Protein AF-A0A352B5Z0-F1 (afdb_monomer)

Sequence (66 aa):
LLAAAGQTVAVFNQGYDSPRRRDRGVKRVYLTGAGTGYRIVAEQWIQAPQSAAHLASRTGASAPRS

Foldseek 3Di:
DDADPQKDKDKDWDWDDDPVDTFTFIKIFIWHDDPVDIDTPDIDTDTDPDPPVNVCVVVVNDDDDD

Solvent-accessible surface area (backbone atoms only — not comparable to full-atom values): 4282 Å² total; per-residue (Å²): 139,81,83,58,92,85,47,50,75,50,75,46,81,44,79,47,82,54,103,88,46,79,49,53,26,42,38,38,40,35,28,36,81,49,90,98,46,72,39,81,78,48,76,50,78,44,72,47,83,74,52,69,71,61,53,30,69,73,70,73,46,76,74,83,81,129

Secondary structure (DSSP, 8-state):
-PPPTT-EEEEEEEEEEETTEEEEEEEEEEEEEETTEEEEEEEEEEEPPPPHHHHHHHHT-PPPP-

Structure (mmCIF, N/CA/C/O backbone):
data_AF-A0A352B5Z0-F1
#
_entry.id   AF-A0A352B5Z0-F1
#
loop_
_atom_site.group_PDB
_atom_site.id
_atom_site.type_symbol
_atom_site.label_atom_id
_atom_site.label_alt_id
_atom_site.label_comp_id
_atom_site.label_asym_id
_atom_site.label_entity_id
_atom_site.label_seq_id
_atom_site.pdbx_PDB_ins_code
_atom_site.Cartn_x
_atom_site.Cartn_y
_atom_site.Cartn_z
_atom_site.occupancy
_atom_site.B_iso_or_equiv
_atom_site.auth_seq_id
_atom_site.auth_comp_id
_atom_site.auth_asym_id
_atom_site.auth_atom_id
_atom_site.pdbx_PDB_model_num
ATOM 1 N N . LEU A 1 1 ? -1.367 11.155 -1.755 1.00 61.50 1 LEU A N 1
ATOM 2 C CA . LEU A 1 1 ? -2.099 10.864 -0.504 1.00 61.50 1 LEU A CA 1
ATOM 3 C C . LEU A 1 1 ? -1.186 11.140 0.685 1.00 61.50 1 LEU A C 1
ATOM 5 O O . LEU A 1 1 ? -0.050 10.678 0.682 1.00 61.50 1 LEU A O 1
ATOM 9 N N . LEU A 1 2 ? -1.655 11.915 1.662 1.00 71.88 2 LEU A N 1
ATOM 10 C CA . LEU A 1 2 ? -1.002 12.073 2.967 1.00 71.88 2 LEU A CA 1
ATOM 11 C C . LEU A 1 2 ? -1.713 11.160 3.974 1.00 71.88 2 LEU A C 1
ATOM 13 O O . LEU A 1 2 ? -2.887 10.849 3.782 1.00 71.88 2 LEU A O 1
ATOM 17 N N . ALA A 1 3 ? -1.001 10.695 4.999 1.00 76.00 3 ALA A N 1
ATOM 18 C CA . ALA A 1 3 ? -1.608 9.887 6.054 1.00 76.00 3 ALA A CA 1
ATOM 19 C C . ALA A 1 3 ? -2.509 10.753 6.941 1.00 76.00 3 ALA A C 1
ATOM 21 O O . ALA A 1 3 ? -2.159 11.894 7.241 1.00 76.00 3 ALA A O 1
ATOM 22 N N . ALA A 1 4 ? -3.652 10.211 7.358 1.00 80.25 4 ALA A N 1
ATOM 23 C CA . ALA A 1 4 ? -4.512 10.863 8.340 1.00 80.25 4 ALA A CA 1
ATOM 24 C C . ALA A 1 4 ? -3.922 10.742 9.757 1.00 80.25 4 ALA A C 1
ATOM 26 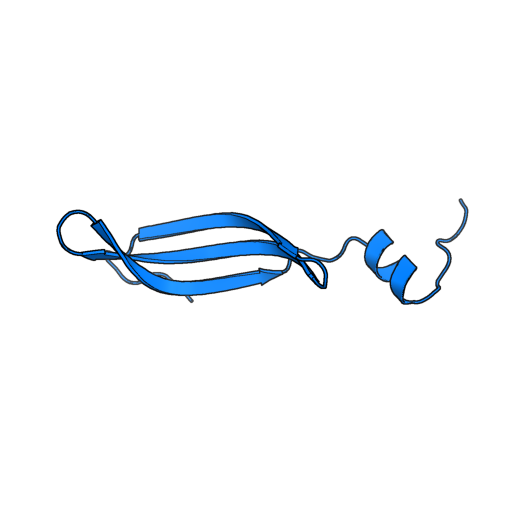O O . ALA A 1 4 ? -3.116 9.850 10.037 1.00 80.25 4 ALA A O 1
ATOM 27 N N . ALA A 1 5 ? -4.343 11.624 10.668 1.00 78.12 5 ALA A N 1
ATOM 28 C CA . ALA A 1 5 ? -3.942 11.560 12.072 1.00 78.12 5 ALA A CA 1
ATOM 29 C C . ALA A 1 5 ? -4.279 10.183 12.678 1.00 78.12 5 ALA A C 1
ATOM 31 O O . ALA A 1 5 ? -5.374 9.659 12.477 1.00 78.12 5 ALA A O 1
ATOM 32 N N . GLY A 1 6 ? -3.321 9.585 13.390 1.00 82.62 6 GLY A N 1
ATOM 33 C CA . GLY A 1 6 ? -3.463 8.248 13.979 1.00 82.62 6 GLY A CA 1
ATOM 34 C C . GLY A 1 6 ? -3.242 7.077 13.012 1.00 82.62 6 GLY A C 1
ATOM 35 O O . GLY A 1 6 ? -3.377 5.927 13.426 1.00 82.62 6 GLY A O 1
ATOM 36 N N . GLN A 1 7 ? -2.888 7.327 11.746 1.00 90.25 7 GLN A N 1
ATOM 37 C CA . GLN A 1 7 ? -2.491 6.269 10.816 1.00 90.25 7 GLN A CA 1
ATOM 38 C C . GLN A 1 7 ? -0.990 5.986 10.881 1.00 90.25 7 GLN A C 1
ATOM 40 O O . GLN A 1 7 ? -0.163 6.891 10.985 1.00 90.25 7 GLN A O 1
ATOM 45 N N . THR A 1 8 ? -0.636 4.710 10.747 1.00 94.94 8 THR A N 1
ATOM 46 C CA . THR A 1 8 ? 0.745 4.266 10.540 1.00 94.94 8 THR A CA 1
ATOM 47 C C . THR A 1 8 ? 0.995 4.108 9.045 1.00 94.94 8 THR A C 1
ATOM 49 O O . THR A 1 8 ? 0.141 3.602 8.319 1.00 94.94 8 THR A O 1
ATOM 52 N N . VAL A 1 9 ? 2.170 4.520 8.566 1.00 95.69 9 VAL A N 1
ATOM 53 C CA . VAL A 1 9 ? 2.560 4.339 7.162 1.00 95.69 9 VAL A CA 1
ATOM 54 C C . VAL A 1 9 ? 3.757 3.409 7.076 1.00 95.69 9 VAL A C 1
ATOM 56 O O . VAL A 1 9 ? 4.808 3.700 7.639 1.00 95.69 9 VAL A O 1
ATOM 59 N N . ALA A 1 10 ? 3.610 2.325 6.318 1.00 95.88 10 ALA A N 1
ATOM 60 C CA . ALA A 1 10 ? 4.726 1.483 5.912 1.00 95.88 10 ALA A CA 1
ATOM 61 C C . ALA A 1 10 ? 5.176 1.881 4.502 1.00 95.88 10 ALA A C 1
ATOM 63 O O . ALA A 1 10 ? 4.372 1.892 3.565 1.00 95.88 10 ALA A O 1
ATOM 64 N N . VAL A 1 11 ? 6.459 2.209 4.348 1.00 95.94 11 VAL A N 1
ATOM 65 C CA . VAL A 1 11 ? 7.074 2.538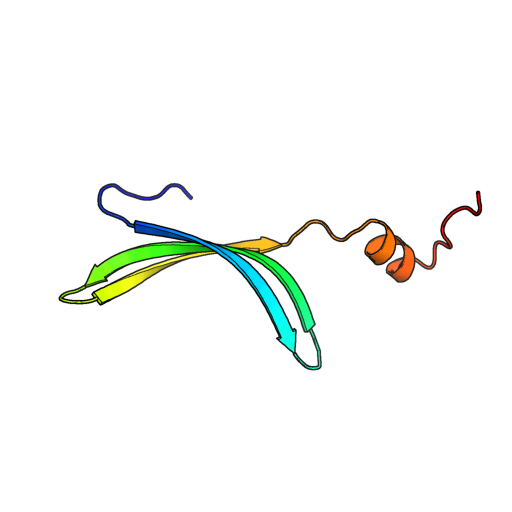 3.055 1.00 95.94 11 VAL A CA 1
ATOM 66 C C . VAL A 1 11 ? 8.225 1.581 2.805 1.00 95.94 11 VAL A C 1
ATOM 68 O O . VAL A 1 11 ? 9.128 1.478 3.631 1.00 95.94 11 VAL A O 1
ATOM 71 N N . PHE A 1 12 ? 8.196 0.880 1.676 1.00 95.75 12 PHE A N 1
ATOM 72 C CA . PHE A 1 12 ? 9.232 -0.090 1.335 1.00 95.75 12 PHE A CA 1
ATOM 73 C C . PHE A 1 12 ? 9.407 -0.234 -0.176 1.00 95.75 12 PHE A C 1
ATOM 75 O O . PHE A 1 12 ? 8.474 -0.042 -0.961 1.00 95.75 12 PHE A O 1
ATOM 82 N N . ASN A 1 13 ? 10.624 -0.593 -0.584 1.00 95.31 13 ASN A N 1
ATOM 83 C CA . ASN A 1 13 ? 10.896 -1.023 -1.950 1.00 95.31 13 ASN A CA 1
ATOM 84 C C . ASN A 1 13 ? 10.280 -2.409 -2.157 1.00 95.31 13 ASN A C 1
ATOM 86 O O . ASN A 1 13 ? 10.476 -3.301 -1.334 1.00 95.31 13 ASN A O 1
ATOM 90 N N . GLN A 1 14 ? 9.556 -2.603 -3.255 1.00 95.12 14 GLN A N 1
ATOM 91 C CA . GLN A 1 14 ? 8.984 -3.896 -3.616 1.00 95.12 14 GLN A CA 1
ATOM 92 C C . GLN A 1 14 ? 9.486 -4.316 -4.996 1.00 95.12 14 GLN A C 1
ATOM 94 O O . GLN A 1 14 ? 9.546 -3.524 -5.941 1.00 95.12 14 GLN A O 1
ATOM 99 N N . GLY A 1 15 ? 9.842 -5.591 -5.105 1.00 94.50 15 GLY A N 1
ATOM 100 C CA . GLY A 1 15 ? 9.957 -6.278 -6.380 1.00 94.50 15 GLY A CA 1
ATOM 101 C C . GLY A 1 15 ? 8.787 -7.233 -6.547 1.00 94.50 15 GLY A C 1
ATOM 102 O O . GLY A 1 15 ? 8.441 -7.948 -5.611 1.00 94.50 15 GLY A O 1
ATOM 103 N N . TYR A 1 16 ? 8.173 -7.219 -7.724 1.00 92.38 16 TYR A N 1
ATOM 104 C CA . TYR A 1 16 ? 7.165 -8.190 -8.122 1.00 92.38 16 TYR A CA 1
ATOM 105 C C . TYR A 1 16 ? 7.644 -8.916 -9.374 1.00 92.38 16 TYR A C 1
ATOM 107 O O . TYR A 1 16 ? 7.902 -8.276 -10.394 1.00 92.38 16 TYR A O 1
ATOM 115 N N . ASP A 1 17 ? 7.752 -10.239 -9.290 1.00 93.94 17 ASP A N 1
ATOM 116 C CA . ASP A 1 17 ? 8.139 -11.104 -10.398 1.00 93.94 17 ASP A CA 1
ATOM 117 C C . ASP A 1 17 ? 7.071 -12.170 -10.619 1.00 93.94 17 ASP A C 1
ATOM 119 O O . ASP A 1 17 ? 6.733 -12.942 -9.725 1.00 93.94 17 ASP A O 1
ATO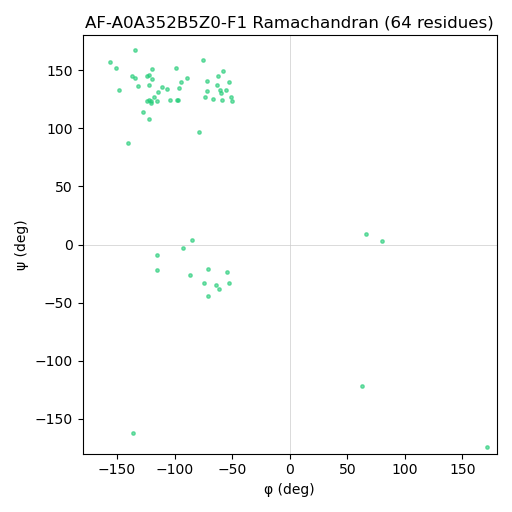M 123 N N . SER A 1 18 ? 6.552 -12.221 -11.838 1.00 91.81 18 SER A N 1
ATOM 124 C CA . SER A 1 18 ? 5.686 -13.282 -12.331 1.00 91.81 18 SER A CA 1
ATOM 125 C C . SER A 1 18 ? 6.148 -13.706 -13.728 1.00 91.81 18 SER A C 1
ATOM 127 O O . SER A 1 18 ? 6.920 -12.982 -14.367 1.00 91.81 18 SER A O 1
ATOM 129 N N . PRO A 1 19 ? 5.666 -14.841 -14.267 1.00 96.44 19 PRO A N 1
ATOM 130 C CA . PRO A 1 19 ? 6.051 -15.288 -15.607 1.00 96.44 19 PRO A CA 1
ATOM 131 C C . PRO A 1 19 ? 5.818 -14.251 -16.718 1.00 96.44 19 PRO A C 1
ATOM 133 O O . PRO A 1 19 ? 6.467 -14.315 -17.755 1.00 96.44 19 PRO A O 1
ATOM 136 N N . ARG A 1 20 ? 4.897 -13.296 -16.519 1.00 93.69 20 ARG A N 1
ATOM 137 C CA . ARG A 1 20 ? 4.508 -12.296 -17.529 1.00 93.69 20 ARG A CA 1
ATOM 138 C C . ARG A 1 20 ? 4.852 -10.857 -17.154 1.00 93.69 20 ARG A C 1
ATOM 140 O O . ARG A 1 20 ? 4.665 -9.966 -17.978 1.00 93.69 20 ARG A O 1
ATOM 147 N N . ARG A 1 21 ? 5.293 -10.595 -15.922 1.00 85.44 21 ARG A N 1
ATOM 148 C CA . ARG A 1 21 ? 5.483 -9.229 -15.428 1.00 85.44 21 ARG A CA 1
ATOM 149 C C . ARG A 1 21 ? 6.630 -9.166 -14.440 1.00 85.44 21 ARG A C 1
ATOM 151 O O . ARG A 1 21 ? 6.700 -9.964 -13.512 1.00 85.44 21 ARG A O 1
ATOM 158 N N . ARG A 1 22 ? 7.496 -8.176 -14.628 1.00 90.50 22 ARG A N 1
ATOM 159 C CA . ARG A 1 22 ? 8.535 -7.814 -13.670 1.00 90.50 22 ARG A CA 1
ATOM 160 C C . ARG A 1 22 ? 8.424 -6.331 -13.386 1.00 90.50 22 ARG A C 1
ATOM 162 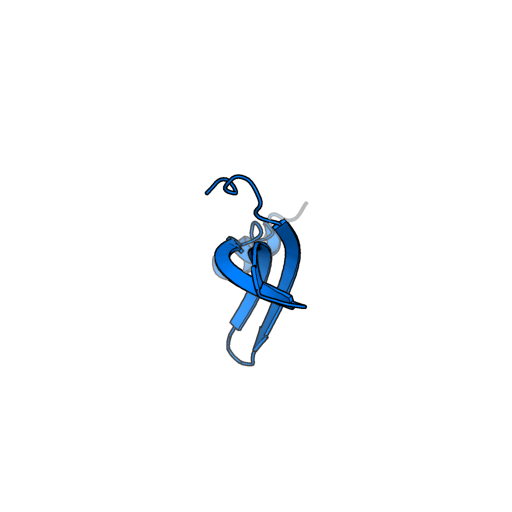O O . ARG A 1 22 ? 8.688 -5.520 -14.269 1.00 90.50 22 ARG A O 1
ATOM 169 N N . ASP A 1 23 ? 8.078 -6.006 -12.151 1.00 90.25 23 ASP A N 1
ATOM 170 C CA . ASP A 1 23 ? 7.908 -4.633 -11.696 1.00 90.25 23 ASP A CA 1
ATOM 171 C C . ASP A 1 23 ? 8.803 -4.361 -10.494 1.00 90.25 23 ASP A C 1
ATOM 173 O O . ASP A 1 23 ? 9.036 -5.226 -9.644 1.00 90.25 23 ASP A O 1
ATOM 177 N N . ARG A 1 24 ? 9.310 -3.135 -10.427 1.00 92.75 24 ARG A N 1
ATOM 178 C CA . ARG A 1 24 ? 10.118 -2.615 -9.325 1.00 92.75 24 ARG A CA 1
ATOM 179 C C . ARG A 1 24 ? 9.602 -1.228 -8.975 1.00 92.75 24 ARG A C 1
ATOM 181 O O . ARG A 1 24 ? 9.203 -0.483 -9.872 1.00 92.75 24 ARG A O 1
ATOM 188 N N . GLY A 1 25 ? 9.591 -0.877 -7.697 1.00 94.19 25 GLY A N 1
ATOM 189 C CA . GLY A 1 25 ? 9.051 0.405 -7.250 1.00 94.19 25 GLY A CA 1
ATOM 190 C C . GLY A 1 25 ? 8.937 0.532 -5.740 1.00 94.19 25 GLY A C 1
ATOM 191 O O . GLY A 1 25 ? 9.379 -0.338 -4.990 1.00 94.19 25 GLY A O 1
ATOM 192 N N . VAL A 1 26 ? 8.339 1.638 -5.308 1.00 95.38 26 VAL A N 1
ATOM 193 C CA . VAL A 1 26 ? 8.086 1.959 -3.904 1.00 95.38 26 VAL A CA 1
ATOM 194 C C . VAL A 1 26 ? 6.613 1.722 -3.601 1.00 95.38 26 VAL A C 1
ATOM 196 O O . VAL A 1 26 ? 5.728 2.306 -4.235 1.00 95.38 26 VAL A O 1
ATOM 199 N N . LYS A 1 27 ? 6.349 0.887 -2.598 1.00 96.50 27 LYS A N 1
ATOM 200 C CA . LYS A 1 27 ? 5.019 0.670 -2.039 1.00 96.50 27 LYS A CA 1
ATOM 201 C C . LYS A 1 27 ? 4.853 1.546 -0.803 1.00 96.50 27 LYS A C 1
ATOM 203 O O . LYS A 1 27 ? 5.737 1.609 0.051 1.00 96.50 27 LYS A O 1
ATOM 208 N N . ARG A 1 28 ? 3.703 2.207 -0.704 1.00 97.31 28 ARG A N 1
ATOM 209 C CA . ARG A 1 28 ? 3.231 2.870 0.513 1.00 97.31 28 ARG A CA 1
ATOM 210 C C . ARG A 1 28 ? 1.929 2.213 0.939 1.00 97.31 28 ARG A C 1
ATOM 212 O O . ARG A 1 28 ? 1.009 2.110 0.129 1.00 97.31 28 ARG A O 1
ATOM 219 N N . VAL A 1 29 ? 1.860 1.776 2.188 1.00 97.56 29 VAL A N 1
ATOM 220 C CA . VAL A 1 29 ? 0.673 1.158 2.784 1.00 97.56 29 VAL A CA 1
ATOM 221 C C . VAL A 1 29 ? 0.252 2.003 3.976 1.00 97.56 29 VAL A C 1
ATOM 223 O O . VAL A 1 29 ? 1.054 2.251 4.877 1.00 97.56 29 VAL A O 1
ATOM 226 N N . TYR A 1 30 ? -0.996 2.459 3.960 1.00 96.38 30 TYR A N 1
ATOM 227 C CA . TYR A 1 30 ? -1.594 3.245 5.032 1.00 96.38 30 TYR A CA 1
ATOM 228 C C . TYR A 1 30 ? -2.402 2.304 5.917 1.00 96.38 30 TYR A C 1
ATOM 230 O O . TYR A 1 30 ? -3.270 1.571 5.433 1.00 96.38 30 TYR A O 1
ATOM 238 N N . LEU A 1 31 ? -2.091 2.316 7.207 1.00 96.62 31 LEU A N 1
ATOM 239 C CA . LEU A 1 31 ? -2.596 1.380 8.198 1.00 96.62 31 LEU A CA 1
ATOM 240 C C . LEU A 1 31 ? -3.371 2.125 9.283 1.00 96.62 31 LEU A C 1
ATOM 242 O O . LEU A 1 31 ? -2.972 3.203 9.725 1.00 96.62 31 LEU A O 1
ATOM 246 N N . THR A 1 32 ? -4.449 1.511 9.756 1.00 95.88 32 THR A N 1
ATOM 247 C CA . THR A 1 32 ? -5.143 1.906 10.987 1.00 95.88 32 THR A CA 1
ATOM 248 C C . THR A 1 32 ? -5.125 0.750 11.984 1.00 95.88 32 THR A C 1
ATOM 250 O O . THR A 1 32 ? -5.074 -0.412 11.572 1.00 95.88 32 THR A O 1
ATOM 253 N N . GLY A 1 33 ? -5.144 1.050 13.283 1.00 94.69 33 GLY A N 1
ATOM 254 C CA . GLY A 1 33 ? -5.251 0.025 14.320 1.00 94.69 33 GLY A CA 1
ATOM 255 C C . GLY A 1 33 ? -6.581 -0.726 14.219 1.00 94.69 33 GLY A C 1
ATOM 256 O O . GLY A 1 33 ? -7.632 -0.128 13.996 1.00 94.69 33 GLY A O 1
ATOM 257 N N . ALA A 1 34 ? -6.540 -2.045 14.371 1.00 93.38 34 ALA A N 1
ATOM 258 C CA . ALA A 1 34 ? -7.704 -2.922 14.345 1.00 93.38 34 ALA A CA 1
ATOM 259 C C . ALA A 1 34 ? -7.544 -4.005 15.424 1.00 93.38 34 ALA A C 1
ATOM 261 O O . ALA A 1 34 ? -7.006 -5.082 15.168 1.00 93.38 34 ALA A O 1
ATOM 262 N N . GLY A 1 35 ? -7.986 -3.700 16.649 1.00 91.81 35 GLY A N 1
ATOM 263 C CA . GLY A 1 35 ? -7.782 -4.576 17.804 1.00 91.81 35 GLY A CA 1
ATOM 264 C C . GLY A 1 35 ? -6.294 -4.745 18.114 1.00 91.81 35 GLY A C 1
ATOM 265 O O . GLY A 1 35 ? -5.594 -3.762 18.336 1.00 91.81 35 GLY A O 1
ATOM 266 N N . THR A 1 36 ? -5.808 -5.986 18.095 1.00 94.62 36 THR A N 1
ATOM 267 C CA . THR A 1 36 ? -4.392 -6.331 18.315 1.00 94.62 36 THR A CA 1
ATOM 268 C C . THR A 1 36 ? -3.529 -6.233 17.053 1.00 94.62 36 THR A C 1
ATOM 270 O O . THR A 1 36 ? -2.354 -6.593 17.087 1.00 94.62 36 THR A O 1
ATOM 273 N N . GLY A 1 37 ? -4.094 -5.786 15.929 1.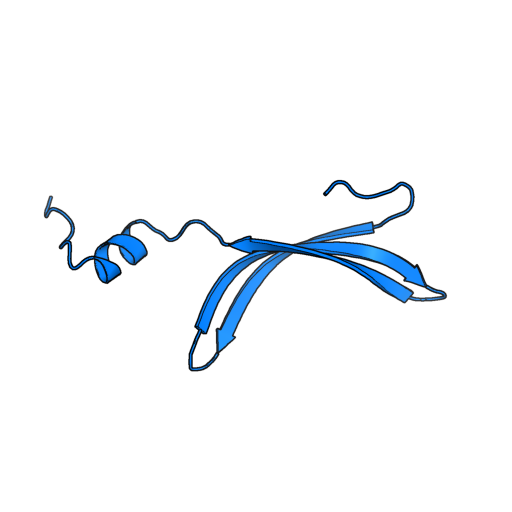00 95.25 37 GLY A N 1
ATOM 274 C CA . GLY A 1 37 ? -3.402 -5.727 14.647 1.00 95.25 37 GLY A CA 1
ATOM 275 C C . GLY A 1 37 ? -3.639 -4.429 13.888 1.00 95.25 37 GLY A C 1
ATOM 276 O O . GLY A 1 37 ? -4.089 -3.422 14.434 1.00 95.25 37 GLY A O 1
ATOM 277 N N . TYR A 1 38 ? -3.341 -4.474 12.593 1.00 96.38 38 TYR A N 1
ATOM 278 C CA . TYR A 1 38 ? -3.512 -3.358 11.671 1.00 96.38 38 TYR A CA 1
ATOM 279 C C . TYR A 1 38 ? -4.427 -3.752 10.515 1.00 96.38 38 TYR A C 1
ATOM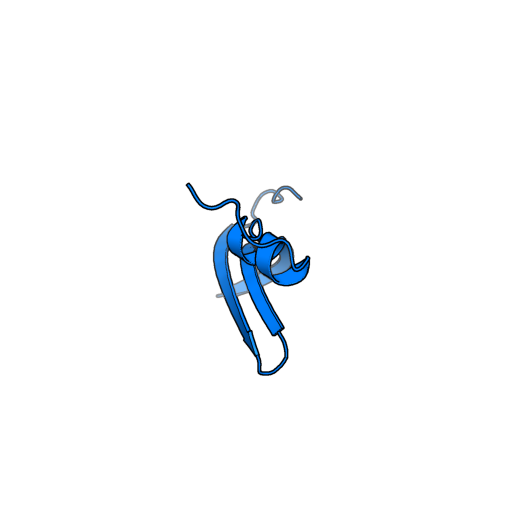 281 O O . TYR A 1 38 ? -4.395 -4.885 10.035 1.00 96.38 38 TYR A O 1
ATOM 289 N N . ARG A 1 39 ? -5.211 -2.792 10.025 1.00 95.88 39 ARG A N 1
ATOM 290 C CA . ARG A 1 39 ? -5.971 -2.893 8.777 1.00 95.88 39 ARG A CA 1
ATOM 291 C C . ARG A 1 39 ? -5.381 -1.943 7.742 1.00 95.88 39 ARG A C 1
ATOM 293 O O . ARG A 1 39 ? -5.140 -0.776 8.043 1.00 95.88 39 ARG A O 1
ATOM 300 N N . ILE A 1 40 ? -5.217 -2.431 6.515 1.00 96.75 40 ILE A N 1
ATOM 301 C CA . ILE A 1 40 ? -4.872 -1.599 5.359 1.00 96.75 40 ILE A CA 1
ATOM 302 C C . ILE A 1 40 ? -6.101 -0.789 4.948 1.00 96.75 40 ILE A C 1
ATOM 304 O O . ILE A 1 40 ? -7.171 -1.351 4.729 1.00 96.75 40 ILE A O 1
ATOM 308 N N . VAL A 1 41 ? -5.943 0.528 4.848 1.00 96.25 41 VAL A N 1
ATOM 309 C CA . VAL A 1 41 ? -7.023 1.454 4.461 1.00 96.25 41 VAL A CA 1
ATOM 310 C C . VAL A 1 41 ? -6.759 2.154 3.135 1.00 96.25 41 VAL A C 1
ATOM 312 O O . VAL A 1 41 ? -7.692 2.609 2.484 1.00 96.25 41 VAL A O 1
ATOM 315 N N . ALA A 1 42 ? -5.497 2.224 2.718 1.00 96.00 42 ALA A N 1
ATOM 316 C CA . ALA A 1 42 ? -5.115 2.679 1.393 1.00 96.00 42 ALA A CA 1
ATOM 317 C C . ALA A 1 42 ? -3.750 2.106 1.016 1.00 96.00 42 ALA A C 1
ATOM 319 O O . ALA A 1 42 ? -2.915 1.795 1.870 1.00 96.00 42 ALA A O 1
ATOM 320 N N . GLU A 1 43 ? -3.503 2.040 -0.285 1.00 96.56 43 GLU A N 1
ATOM 321 C CA . GLU A 1 43 ? -2.218 1.650 -0.841 1.00 96.56 43 GLU A CA 1
ATOM 322 C C . GLU A 1 43 ? -1.851 2.570 -1.999 1.00 96.56 43 GLU A C 1
ATOM 324 O O . GLU A 1 43 ? -2.705 2.996 -2.775 1.00 96.56 43 GLU A O 1
ATOM 329 N N . GLN A 1 44 ? -0.559 2.845 -2.140 1.00 96.25 44 GLN A N 1
ATOM 330 C CA . GLN A 1 44 ? -0.011 3.542 -3.292 1.00 96.25 44 GLN A CA 1
ATOM 331 C C . GLN A 1 44 ? 1.203 2.782 -3.823 1.00 96.25 44 GLN A C 1
ATOM 333 O O . GLN A 1 44 ? 2.066 2.340 -3.061 1.00 96.25 44 GLN A O 1
ATOM 338 N N . TRP A 1 45 ? 1.267 2.652 -5.147 1.00 95.19 45 TRP A N 1
ATOM 339 C CA . TRP A 1 45 ? 2.419 2.125 -5.866 1.00 95.19 45 TRP A CA 1
ATOM 340 C C . TRP A 1 45 ? 3.036 3.218 -6.724 1.00 95.19 45 TRP A C 1
ATOM 342 O O . TRP A 1 45 ? 2.329 3.903 -7.462 1.00 95.19 45 TRP A O 1
ATOM 352 N N . ILE A 1 46 ? 4.351 3.373 -6.628 1.00 92.56 46 ILE A N 1
ATOM 353 C CA . ILE A 1 46 ? 5.122 4.266 -7.486 1.00 92.56 46 ILE A CA 1
ATOM 354 C C . ILE A 1 46 ? 6.166 3.399 -8.172 1.00 92.56 46 ILE A C 1
ATOM 356 O O . ILE A 1 46 ? 7.100 2.918 -7.529 1.00 92.56 46 ILE A O 1
ATOM 360 N N . GLN A 1 47 ? 5.983 3.168 -9.471 1.00 91.12 47 GLN A N 1
ATOM 361 C CA . GLN A 1 47 ? 6.941 2.410 -10.265 1.00 91.12 47 GLN A CA 1
ATOM 362 C C . GLN A 1 47 ? 8.297 3.126 -10.243 1.00 91.12 47 GLN A C 1
ATOM 364 O O . GLN A 1 47 ? 8.366 4.342 -10.425 1.00 91.12 47 GLN A O 1
ATOM 369 N N . ALA A 1 48 ? 9.372 2.374 -10.003 1.00 84.31 48 ALA A N 1
ATOM 370 C CA . ALA A 1 48 ? 10.717 2.920 -10.094 1.00 84.31 48 ALA A CA 1
ATOM 371 C C . ALA A 1 48 ? 10.971 3.393 -11.536 1.00 84.31 48 ALA A C 1
ATOM 373 O O . ALA A 1 48 ? 10.492 2.741 -12.474 1.00 84.31 48 ALA A O 1
ATOM 374 N N . PRO A 1 49 ? 11.735 4.482 -11.737 1.00 72.31 49 PRO A N 1
ATOM 375 C CA . PRO A 1 49 ? 12.181 4.860 -13.068 1.00 72.31 49 PRO A CA 1
ATOM 376 C C . PRO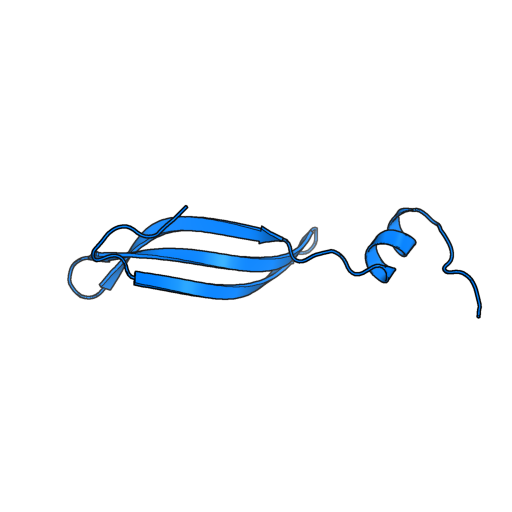 A 1 49 ? 12.825 3.646 -13.739 1.00 72.31 49 PRO A C 1
ATOM 378 O O . PRO A 1 49 ? 13.701 3.001 -13.156 1.00 72.31 49 PRO A O 1
ATOM 381 N N . GLN A 1 50 ? 12.369 3.300 -14.944 1.00 66.69 50 GLN A N 1
ATOM 382 C CA . GLN A 1 50 ? 13.073 2.303 -15.741 1.00 66.69 50 GLN A CA 1
ATOM 383 C C . GLN A 1 50 ? 14.485 2.836 -15.980 1.00 66.69 50 GLN A C 1
ATOM 385 O O . GLN A 1 50 ? 14.652 3.997 -16.355 1.00 66.69 50 GLN A O 1
ATOM 390 N N . SER A 1 51 ? 15.506 2.016 -15.732 1.00 65.88 51 SER A N 1
ATOM 391 C CA . SER A 1 51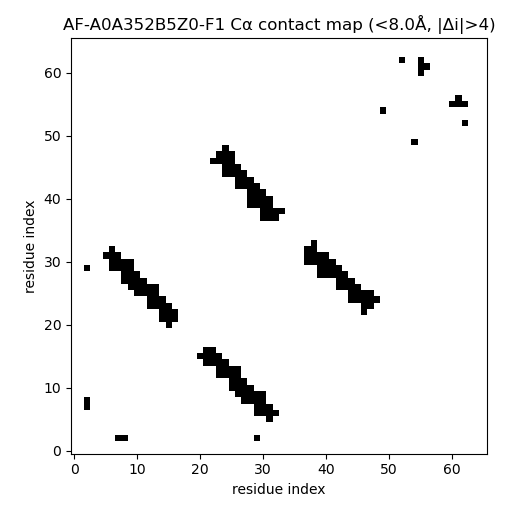 ? 16.871 2.421 -16.056 1.00 65.88 51 SER A CA 1
ATOM 392 C C . SER A 1 51 ? 16.966 2.744 -17.551 1.00 65.88 51 SER A C 1
ATOM 394 O O . SER A 1 51 ? 16.270 2.136 -18.369 1.00 65.88 51 SER A O 1
ATOM 396 N N . ALA A 1 52 ? 17.845 3.676 -17.929 1.00 59.84 52 ALA A N 1
ATOM 397 C CA . ALA A 1 52 ? 18.058 4.037 -19.335 1.00 59.84 52 ALA A CA 1
ATOM 398 C C . ALA A 1 52 ? 18.367 2.805 -20.211 1.00 59.84 52 ALA A C 1
ATOM 400 O O . ALA A 1 52 ? 17.902 2.713 -21.343 1.00 59.84 52 ALA A O 1
ATOM 401 N N . ALA A 1 53 ? 19.054 1.805 -19.648 1.00 60.47 53 ALA A N 1
ATOM 402 C CA . ALA A 1 53 ? 19.320 0.522 -20.297 1.00 60.47 53 ALA A CA 1
ATOM 403 C C . ALA A 1 53 ? 18.046 -0.300 -20.594 1.00 60.47 53 ALA A C 1
ATOM 405 O O . ALA A 1 53 ? 17.975 -0.980 -21.615 1.00 60.47 53 ALA A O 1
ATOM 406 N N . HIS A 1 54 ? 17.028 -0.235 -19.730 1.00 61.78 54 HIS A N 1
ATOM 407 C CA . HIS A 1 54 ? 15.735 -0.892 -19.952 1.00 61.78 54 HIS A CA 1
ATOM 408 C C . HIS A 1 54 ? 14.891 -0.156 -21.007 1.00 61.78 54 HIS A C 1
ATOM 410 O O . HIS A 1 54 ? 14.149 -0.784 -21.758 1.00 61.78 54 HIS A O 1
ATOM 416 N N . LEU A 1 55 ? 15.006 1.173 -21.091 1.00 59.25 55 LEU A N 1
ATOM 417 C CA . LEU A 1 55 ? 14.334 1.959 -22.130 1.00 59.25 55 LEU A CA 1
ATOM 418 C C . LEU A 1 55 ? 14.970 1.730 -23.509 1.00 59.25 55 LEU A C 1
ATOM 420 O O . LEU A 1 55 ? 14.249 1.481 -24.473 1.00 59.25 55 LEU A O 1
ATOM 424 N N . ALA A 1 56 ? 16.304 1.731 -23.587 1.00 57.44 56 ALA A N 1
ATOM 425 C CA . ALA A 1 56 ? 17.055 1.508 -24.825 1.00 57.44 56 ALA A CA 1
ATOM 426 C C . ALA A 1 56 ? 16.803 0.117 -25.441 1.00 57.44 56 ALA A C 1
ATOM 428 O O . ALA A 1 56 ? 16.656 -0.017 -26.655 1.00 57.44 56 ALA A O 1
ATOM 429 N N . SER A 1 57 ? 16.670 -0.922 -24.608 1.00 59.25 57 SER A N 1
ATOM 430 C CA . SER A 1 57 ? 16.376 -2.283 -25.078 1.00 59.25 57 SER A CA 1
ATOM 431 C C . SER A 1 57 ? 14.949 -2.460 -25.612 1.00 59.25 57 SER A C 1
ATOM 433 O O . SER A 1 57 ? 14.711 -3.369 -26.405 1.00 59.25 57 SER A O 1
ATOM 435 N N . ARG A 1 58 ? 14.003 -1.585 -25.237 1.00 58.06 58 ARG A N 1
ATOM 436 C CA . ARG A 1 58 ? 12.621 -1.602 -25.752 1.00 58.06 58 ARG A CA 1
ATOM 437 C C . ARG A 1 58 ? 12.430 -0.816 -27.046 1.00 58.06 58 ARG A C 1
ATOM 439 O O . ARG A 1 58 ? 11.510 -1.134 -27.791 1.00 58.06 58 ARG A O 1
ATOM 446 N N . THR A 1 59 ? 13.250 0.197 -27.313 1.00 61.06 59 THR A N 1
ATOM 447 C CA . THR A 1 59 ? 13.154 1.026 -28.529 1.00 61.06 59 THR A CA 1
ATOM 448 C C . THR A 1 59 ? 14.028 0.530 -29.680 1.00 61.06 59 THR A C 1
ATOM 450 O O . THR A 1 59 ? 13.995 1.120 -30.755 1.00 61.06 59 THR A O 1
ATOM 453 N N . GLY A 1 60 ? 14.820 -0.532 -29.482 1.00 51.31 60 GLY A N 1
ATOM 454 C CA . GLY A 1 60 ? 15.803 -0.985 -30.476 1.00 51.31 60 GLY A CA 1
ATOM 455 C C . GLY A 1 60 ? 16.940 0.021 -30.700 1.00 51.31 60 GLY A C 1
ATOM 456 O O . GLY A 1 60 ? 17.746 -0.148 -31.612 1.00 51.31 60 GLY A O 1
ATOM 457 N N . ALA A 1 61 ? 17.018 1.065 -29.872 1.00 57.03 61 ALA A N 1
ATOM 458 C CA . ALA A 1 61 ? 18.081 2.046 -29.922 1.00 57.03 61 ALA A CA 1
ATOM 459 C C . ALA A 1 61 ? 19.311 1.449 -29.234 1.00 57.03 61 ALA A C 1
ATOM 461 O O . ALA A 1 61 ? 19.433 1.460 -28.009 1.00 57.03 61 ALA A O 1
ATOM 462 N N . SER A 1 62 ? 20.218 0.898 -30.037 1.00 53.66 62 SER A N 1
ATOM 463 C CA . SER A 1 62 ? 21.569 0.558 -29.598 1.00 53.66 62 SER A CA 1
ATOM 464 C C . SER A 1 62 ? 22.177 1.769 -28.889 1.00 53.66 62 SER A C 1
ATOM 466 O O . SER A 1 62 ? 22.233 2.855 -29.466 1.00 53.66 62 SER A O 1
ATOM 468 N N . ALA A 1 63 ? 22.605 1.592 -27.636 1.00 55.28 63 ALA A N 1
ATOM 469 C CA . ALA A 1 63 ? 23.306 2.638 -26.899 1.00 55.28 63 ALA A CA 1
ATOM 470 C C . ALA A 1 63 ? 24.502 3.149 -27.730 1.00 55.28 63 ALA A C 1
ATOM 472 O O . ALA A 1 63 ? 25.174 2.329 -28.370 1.00 55.28 63 ALA A O 1
ATOM 473 N N . PRO A 1 64 ? 24.777 4.468 -27.749 1.00 49.53 64 PRO A N 1
ATOM 474 C CA . PRO A 1 64 ? 25.936 4.991 -28.455 1.00 49.53 64 PRO A CA 1
ATOM 475 C C . PRO A 1 64 ? 27.193 4.350 -27.868 1.00 49.53 64 PRO A C 1
ATOM 477 O O . PRO A 1 64 ? 27.409 4.371 -26.655 1.00 49.53 64 PRO A O 1
ATOM 480 N N . ARG A 1 65 ? 27.986 3.717 -28.738 1.00 51.59 65 ARG A N 1
ATOM 481 C CA . ARG A 1 65 ? 29.304 3.203 -28.369 1.00 51.59 65 ARG A CA 1
ATOM 482 C C . ARG A 1 65 ? 30.198 4.407 -28.071 1.00 51.59 65 ARG A C 1
ATOM 484 O O . ARG A 1 65 ? 30.275 5.314 -28.896 1.00 51.59 65 ARG A O 1
ATOM 491 N N . SER A 1 66 ? 30.780 4.399 -26.874 1.00 60.31 66 SER A N 1
ATOM 492 C CA . SER A 1 66 ? 31.832 5.312 -26.414 1.00 60.31 66 SER A CA 1
ATOM 493 C C . SER A 1 66 ? 33.053 5.275 -27.317 1.00 60.31 66 SER A C 1
ATOM 495 O O . SER A 1 66 ? 33.399 4.140 -27.724 1.00 60.31 66 SER A O 1
#

Radius of gyration: 17.84 Å; Cα contacts (8 Å, |Δi|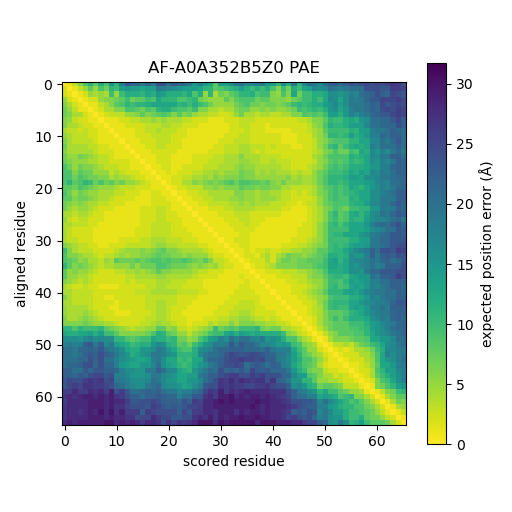>4): 91; chains: 1; bounding box: 40×27×49 Å

pLDDT: mean 82.86, std 16.18, range [49.53, 97.56]

Mean predicted aligned error: 9.65 Å

Nearest PDB structures (foldseek):
  7o21-assembly1_A  TM=8.665E-01  e=1.452E-02  Bdellovibrio bacteriovorus HD100
  7o21-assembly1_B  TM=8.551E-01  e=3.849E-02  Bdellovibrio bacteriovorus HD100
  6w3f-assembly2_B  TM=7.109E-01  e=8.173E-01  synthetic construct
  3ub1-assembly2_F  TM=7.459E-01  e=3.201E+00  Clostridium perfringens
  2ygk-assembly1_B  TM=3.803E-01  e=2.227E-01  Saccharolobus solfataricus